Protein AF-A0A349B9P6-F1 (afdb_monomer)

Secondary structure (DSSP, 8-state):
----PPP-S-HHHHHHHHHTTGGG----S-HHHHHHHHHHHHHHHHHHSGGGG-

Structure (mmCIF, N/CA/C/O backbone):
data_AF-A0A349B9P6-F1
#
_entry.id   AF-A0A349B9P6-F1
#
loop_
_atom_site.group_PDB
_atom_site.id
_atom_site.type_symbol
_atom_site.label_atom_id
_atom_site.label_alt_id
_atom_site.label_comp_id
_atom_site.label_asym_id
_atom_site.label_entity_id
_atom_site.label_seq_id
_atom_site.pdbx_PDB_ins_code
_atom_site.Cartn_x
_atom_site.Cartn_y
_atom_site.Cartn_z
_atom_site.occupancy
_atom_site.B_iso_or_equiv
_atom_site.auth_seq_id
_atom_site.auth_comp_id
_atom_site.auth_asym_id
_atom_site.auth_atom_id
_atom_site.pdbx_PDB_model_num
ATOM 1 N N . GLY A 1 1 ? -13.390 -12.931 6.576 1.00 81.44 1 GLY A N 1
ATOM 2 C CA . GLY A 1 1 ? -12.191 -12.188 7.008 1.00 81.44 1 GLY A CA 1
ATOM 3 C C . GLY A 1 1 ? -12.486 -11.493 8.318 1.00 81.44 1 GLY A C 1
ATOM 4 O O . GLY A 1 1 ? -13.642 -11.479 8.723 1.00 81.44 1 GLY A O 1
ATOM 5 N N . VAL A 1 2 ? -11.462 -10.950 8.966 1.00 93.50 2 VAL A N 1
ATOM 6 C CA . VAL A 1 2 ? -11.616 -10.068 10.130 1.00 93.50 2 VAL A CA 1
ATOM 7 C C . VAL A 1 2 ? -11.324 -8.650 9.658 1.00 93.50 2 VAL A C 1
ATOM 9 O O . VAL A 1 2 ? -10.332 -8.438 8.963 1.00 93.50 2 VAL A O 1
ATOM 12 N N . GLU A 1 3 ? -12.195 -7.704 9.993 1.00 95.12 3 GLU A N 1
ATOM 13 C CA . GLU A 1 3 ? -11.956 -6.289 9.724 1.00 95.12 3 GLU A CA 1
ATOM 14 C C . GLU A 1 3 ? -11.089 -5.702 10.836 1.00 95.12 3 GLU A C 1
ATOM 16 O O . GLU A 1 3 ? -11.335 -5.931 12.021 1.00 95.12 3 GLU A O 1
ATOM 21 N N . VAL A 1 4 ? -10.047 -4.974 10.449 1.00 93.56 4 VAL A N 1
ATOM 22 C CA . VAL A 1 4 ? -9.085 -4.382 11.378 1.00 93.56 4 VAL A CA 1
ATOM 23 C C . VAL 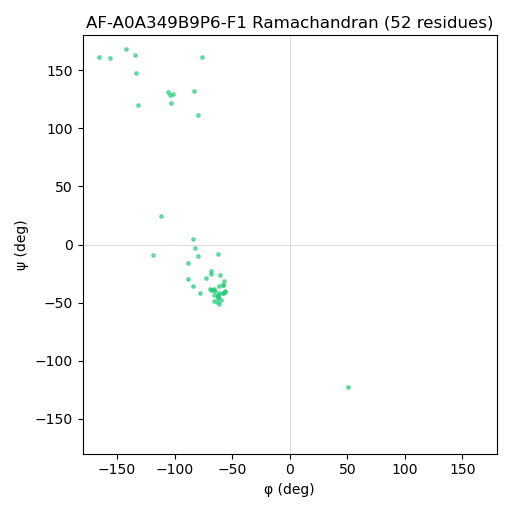A 1 4 ? -8.822 -2.935 10.997 1.00 93.56 4 VAL A C 1
ATOM 25 O O . VAL A 1 4 ? -8.820 -2.580 9.821 1.00 93.56 4 VAL A O 1
ATOM 28 N N . VAL A 1 5 ? -8.558 -2.106 12.004 1.00 94.12 5 VAL A N 1
ATOM 29 C CA . VAL A 1 5 ? -8.140 -0.716 11.813 1.00 94.12 5 VAL A CA 1
ATOM 30 C C . VAL A 1 5 ? -6.642 -0.627 12.048 1.00 94.12 5 VAL A C 1
ATOM 32 O O . VAL A 1 5 ? -6.159 -0.942 13.135 1.00 94.12 5 VAL A O 1
ATOM 35 N N . ILE A 1 6 ? -5.915 -0.164 11.036 1.00 90.44 6 ILE A N 1
ATOM 36 C CA . ILE A 1 6 ? -4.473 0.066 11.110 1.00 90.44 6 ILE A CA 1
ATOM 37 C C . ILE A 1 6 ? -4.245 1.568 11.238 1.00 90.44 6 ILE A C 1
ATOM 39 O O . ILE A 1 6 ? -4.784 2.360 10.467 1.00 90.44 6 ILE A O 1
ATOM 43 N N . ARG A 1 7 ? -3.455 1.967 12.237 1.00 93.12 7 ARG A N 1
ATOM 44 C CA . ARG A 1 7 ? -3.030 3.357 12.423 1.00 93.12 7 ARG A CA 1
ATOM 45 C C . ARG A 1 7 ? -1.606 3.490 11.918 1.00 93.12 7 ARG A C 1
ATOM 47 O O . ARG A 1 7 ? -0.742 2.731 12.336 1.00 93.12 7 ARG A O 1
ATOM 54 N N . GLY A 1 8 ? -1.370 4.475 11.067 1.00 91.38 8 GLY A N 1
ATOM 55 C CA . GLY A 1 8 ? -0.039 4.810 10.588 1.00 91.38 8 GLY A CA 1
ATOM 56 C C . GLY A 1 8 ? 0.131 6.314 10.458 1.00 91.38 8 GLY A C 1
ATOM 57 O O . GLY A 1 8 ? -0.832 7.074 10.541 1.00 91.38 8 GLY A O 1
ATOM 58 N N . HIS A 1 9 ? 1.377 6.734 10.270 1.00 93.50 9 HIS A N 1
ATOM 59 C CA . HIS A 1 9 ? 1.743 8.146 10.185 1.00 93.50 9 HIS A CA 1
ATOM 60 C C . HIS A 1 9 ? 1.292 8.804 8.864 1.00 93.50 9 HIS A C 1
ATOM 62 O O . HIS A 1 9 ? 1.035 10.004 8.821 1.00 93.50 9 HIS A O 1
ATOM 68 N N . SER A 1 10 ? 1.192 8.033 7.776 1.00 96.81 10 SER A N 1
ATOM 69 C CA . SER A 1 10 ? 0.697 8.481 6.468 1.00 96.81 10 SER A CA 1
ATOM 70 C C . SER A 1 10 ? 0.160 7.305 5.650 1.00 96.81 10 SER A C 1
ATOM 72 O O . SER A 1 10 ? 0.540 6.156 5.896 1.00 96.81 10 SER A O 1
ATOM 74 N N . SER A 1 11 ? -0.676 7.585 4.643 1.00 96.94 11 SER A N 1
ATOM 75 C CA . SER A 1 11 ? -1.172 6.569 3.702 1.00 96.94 11 SER A CA 1
ATOM 76 C C . SER A 1 11 ? -0.026 5.826 3.012 1.00 96.94 11 SER A C 1
ATOM 78 O O . SER A 1 11 ? -0.039 4.5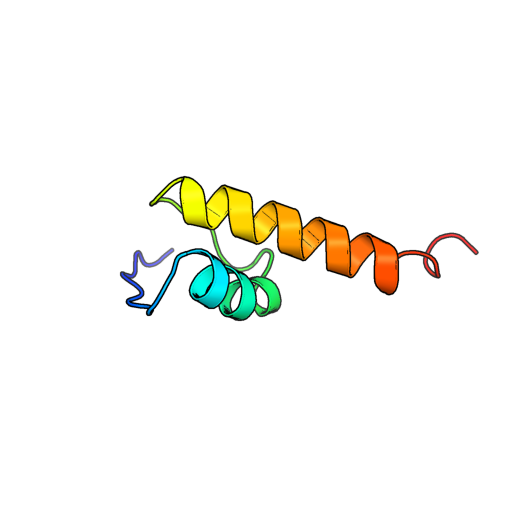99 2.942 1.00 96.94 11 SER A O 1
ATOM 80 N N . ARG A 1 12 ? 1.024 6.557 2.618 1.00 96.94 12 ARG A N 1
ATOM 81 C CA . ARG A 1 12 ? 2.194 6.011 1.926 1.00 96.94 12 ARG A CA 1
ATOM 82 C C . ARG A 1 12 ? 3.018 5.058 2.788 1.00 96.94 12 ARG A C 1
ATOM 84 O O . ARG A 1 12 ? 3.524 4.066 2.260 1.00 96.94 12 ARG A O 1
ATOM 91 N N . SER A 1 13 ? 3.160 5.359 4.083 1.00 96.56 13 SER A N 1
ATOM 92 C CA . SER A 1 13 ? 3.848 4.486 5.047 1.00 96.56 13 SER A CA 1
ATOM 93 C C . SER A 1 13 ? 3.071 3.187 5.230 1.00 96.56 13 SER A C 1
ATOM 95 O O . SER A 1 13 ? 3.635 2.109 5.071 1.00 96.56 13 SER A O 1
ATOM 97 N N . VAL A 1 14 ? 1.756 3.296 5.463 1.00 96.38 14 VAL A N 1
ATOM 98 C CA . VAL A 1 14 ? 0.867 2.134 5.600 1.00 96.38 14 VAL A CA 1
ATOM 99 C C . VAL A 1 14 ? 0.899 1.287 4.329 1.00 96.38 14 VAL A C 1
ATOM 101 O O . VAL A 1 14 ? 1.116 0.086 4.407 1.00 96.38 14 VAL A O 1
ATOM 104 N N . ALA A 1 15 ? 0.771 1.891 3.148 1.00 97.00 15 ALA A N 1
ATOM 105 C CA . ALA A 1 15 ? 0.853 1.179 1.875 1.00 97.00 15 ALA A CA 1
ATOM 106 C C . ALA A 1 15 ? 2.167 0.394 1.707 1.00 97.00 15 ALA A C 1
ATOM 108 O O . ALA A 1 15 ? 2.145 -0.736 1.227 1.00 97.00 15 ALA A O 1
ATOM 109 N N . GLY A 1 16 ? 3.302 0.959 2.134 1.00 95.75 16 GLY A N 1
ATOM 110 C CA . GLY A 1 16 ? 4.591 0.264 2.112 1.00 95.75 16 GLY A CA 1
ATOM 111 C C . GLY A 1 16 ? 4.614 -0.982 3.001 1.00 95.75 16 GLY A C 1
ATOM 112 O O . GLY A 1 16 ? 5.069 -2.036 2.564 1.00 95.75 16 GLY A O 1
ATOM 113 N N . GLU A 1 17 ? 4.074 -0.888 4.217 1.00 94.19 17 GLU A N 1
ATOM 114 C CA . GLU A 1 17 ? 3.956 -2.027 5.137 1.00 94.19 17 GLU A CA 1
ATOM 115 C C . GLU A 1 17 ? 2.988 -3.096 4.599 1.00 94.19 17 GLU A C 1
ATOM 117 O O . GLU A 1 17 ? 3.293 -4.291 4.613 1.00 94.19 17 GLU A O 1
ATOM 122 N N . LEU A 1 18 ? 1.838 -2.672 4.060 1.00 95.31 18 LEU A N 1
ATOM 123 C CA . LEU A 1 18 ? 0.818 -3.570 3.509 1.00 95.31 18 LEU A CA 1
ATOM 124 C C . LEU A 1 18 ? 1.263 -4.277 2.223 1.00 95.31 18 LEU A C 1
ATOM 126 O O . LEU A 1 18 ? 0.778 -5.374 1.937 1.00 95.31 18 LEU A O 1
ATOM 130 N N . ALA A 1 19 ? 2.194 -3.701 1.458 1.00 94.56 19 ALA A N 1
ATOM 131 C CA . ALA A 1 19 ? 2.692 -4.296 0.218 1.00 94.56 19 ALA A CA 1
ATOM 132 C C . ALA A 1 19 ? 3.286 -5.697 0.419 1.00 94.56 19 ALA A C 1
ATOM 134 O O . ALA A 1 19 ? 3.143 -6.551 -0.457 1.00 94.56 19 ALA A O 1
ATOM 135 N N . GLY A 1 20 ? 3.873 -5.972 1.590 1.00 92.62 20 GLY A N 1
ATOM 136 C CA . GLY A 1 20 ? 4.389 -7.301 1.932 1.00 92.62 20 GLY A CA 1
ATOM 137 C C . GLY A 1 20 ? 3.303 -8.366 2.124 1.00 92.62 20 GLY A C 1
ATOM 138 O O . GLY A 1 20 ? 3.571 -9.556 1.976 1.00 92.62 20 GLY A O 1
ATOM 139 N N . LEU A 1 21 ? 2.068 -7.958 2.424 1.00 93.88 21 LEU A N 1
ATOM 140 C CA . LEU A 1 21 ? 0.934 -8.861 2.640 1.00 93.88 21 LEU A CA 1
ATOM 141 C C . LEU A 1 21 ? 0.197 -9.170 1.328 1.00 93.88 21 LEU A C 1
ATOM 143 O O . LEU A 1 21 ? -0.350 -10.263 1.157 1.00 93.88 21 LEU A O 1
ATOM 147 N N . GLY A 1 22 ? 0.204 -8.233 0.377 1.00 87.75 22 GLY A N 1
ATOM 148 C CA . GLY A 1 22 ? -0.330 -8.422 -0.972 1.00 87.75 22 GLY A CA 1
ATOM 149 C C . GLY A 1 22 ? -1.750 -8.998 -0.978 1.00 87.75 22 GLY A C 1
ATOM 150 O O . GLY A 1 22 ? -2.663 -8.450 -0.366 1.00 87.75 22 GLY A O 1
ATOM 151 N N . ARG A 1 23 ? -1.936 -10.148 -1.644 1.00 91.88 23 ARG A N 1
ATOM 152 C CA . ARG A 1 23 ? -3.249 -10.806 -1.821 1.00 91.88 23 ARG A CA 1
ATOM 153 C C . ARG A 1 23 ? -3.941 -11.265 -0.529 1.00 91.88 23 ARG A C 1
ATOM 155 O O . ARG A 1 23 ? -5.066 -11.749 -0.594 1.00 91.88 23 ARG A O 1
ATOM 162 N N . TRP A 1 24 ? -3.263 -11.207 0.617 1.00 93.31 24 TRP A N 1
ATOM 163 C CA . TRP A 1 24 ? -3.806 -11.670 1.898 1.00 93.31 24 TRP A CA 1
ATOM 164 C C . TRP A 1 24 ? -4.748 -10.656 2.550 1.00 93.31 24 TRP A C 1
ATOM 166 O O . TRP A 1 24 ? -5.427 -10.993 3.519 1.00 93.31 24 TRP A O 1
ATOM 176 N N . LEU A 1 25 ? -4.812 -9.432 2.024 1.00 93.25 25 LEU A N 1
ATOM 177 C CA . LEU A 1 25 ? -5.684 -8.384 2.529 1.00 93.25 25 LEU A CA 1
ATOM 178 C C . LEU A 1 25 ? -6.425 -7.661 1.412 1.00 93.25 25 LEU A C 1
ATOM 180 O O . LEU A 1 25 ? -6.052 -7.704 0.242 1.00 93.25 25 LEU A O 1
ATOM 184 N N . HIS A 1 26 ? -7.470 -6.953 1.819 1.00 93.94 26 HIS A N 1
ATOM 185 C CA . HIS A 1 26 ? -8.205 -6.027 0.979 1.00 93.94 26 HIS A CA 1
ATOM 186 C C . HIS A 1 26 ? -8.369 -4.712 1.744 1.00 93.94 26 HIS A C 1
ATOM 188 O O . HIS A 1 26 ? -8.944 -4.698 2.831 1.00 93.94 26 HIS A O 1
ATOM 194 N N . VAL A 1 27 ? -7.841 -3.615 1.198 1.00 95.88 27 VAL A N 1
ATOM 195 C CA . VAL A 1 27 ? -7.949 -2.287 1.816 1.00 95.88 27 VAL A CA 1
ATOM 196 C C . VAL A 1 27 ? -9.328 -1.708 1.511 1.00 95.88 27 VAL A C 1
ATOM 198 O O . VAL A 1 27 ? -9.621 -1.353 0.368 1.00 95.88 27 VAL A O 1
ATOM 201 N N . THR A 1 28 ? -10.169 -1.584 2.535 1.00 95.81 28 THR A N 1
ATOM 202 C CA . THR A 1 28 ? -11.532 -1.043 2.415 1.00 95.81 28 THR A CA 1
ATOM 203 C C . THR A 1 28 ? -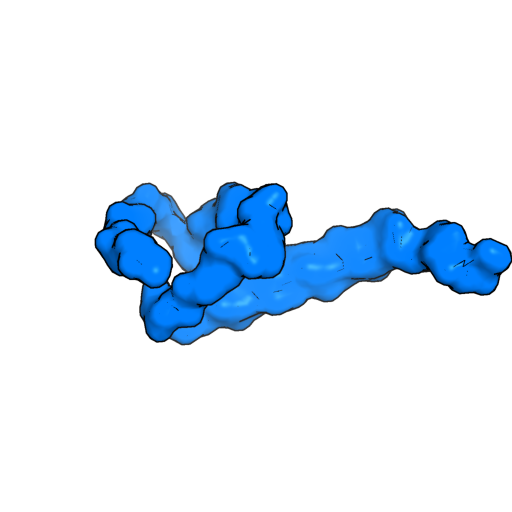11.560 0.484 2.461 1.00 95.81 28 THR A C 1
ATOM 205 O O . THR A 1 28 ? -12.331 1.103 1.727 1.00 95.81 28 THR A O 1
ATOM 208 N N . SER A 1 29 ? -10.691 1.109 3.260 1.00 95.25 29 SER A N 1
ATOM 209 C CA . SER A 1 29 ? -10.534 2.564 3.366 1.00 95.25 29 SER A CA 1
ATOM 210 C C . SER A 1 29 ? -9.232 2.930 4.106 1.00 95.25 29 SER A C 1
ATOM 212 O O . SER A 1 29 ? -8.691 2.078 4.818 1.00 95.25 29 SER A O 1
ATOM 214 N N . PRO A 1 30 ? -8.732 4.174 3.978 1.00 95.94 30 PRO A N 1
ATOM 215 C CA . PRO A 1 30 ? -9.169 5.207 3.030 1.00 95.94 30 PRO A CA 1
ATOM 216 C C . PRO A 1 30 ? -8.655 4.932 1.594 1.00 95.94 30 PRO A C 1
ATOM 218 O O . PRO A 1 30 ? -7.744 4.124 1.404 1.00 95.94 30 PRO A O 1
ATOM 221 N N . GLU A 1 31 ? -9.266 5.547 0.571 1.00 97.19 31 GLU A N 1
ATOM 222 C CA . GLU A 1 31 ? -8.940 5.313 -0.859 1.00 97.19 31 GLU A CA 1
ATOM 223 C C . GLU A 1 31 ? -7.467 5.617 -1.167 1.00 97.19 31 GLU A C 1
ATOM 225 O O . GLU A 1 31 ? -6.821 4.914 -1.941 1.00 97.19 31 GLU A O 1
ATOM 230 N N . GLU A 1 32 ? -6.906 6.623 -0.503 1.00 97.69 32 GLU A N 1
ATOM 231 C CA . GLU A 1 32 ? -5.518 7.043 -0.652 1.00 97.69 32 GLU A CA 1
ATOM 232 C C . GLU A 1 32 ? -4.543 5.900 -0.338 1.00 97.69 32 GLU A C 1
ATOM 234 O O . GLU A 1 32 ? -3.535 5.755 -1.022 1.00 97.69 32 GLU A O 1
ATOM 239 N N . VAL A 1 33 ? -4.867 5.025 0.625 1.00 97.31 33 VAL A N 1
ATOM 240 C CA . VAL A 1 33 ? -4.036 3.847 0.933 1.00 97.31 33 VAL A CA 1
ATOM 241 C C . VAL A 1 33 ? -4.089 2.822 -0.198 1.00 97.31 33 VAL A C 1
ATOM 243 O O . VAL A 1 33 ? -3.060 2.231 -0.517 1.00 97.31 33 VAL A O 1
ATOM 246 N N . ARG A 1 34 ? -5.250 2.610 -0.837 1.00 97.12 34 ARG A N 1
ATOM 247 C CA . ARG A 1 34 ? -5.342 1.728 -2.017 1.00 97.12 34 ARG A CA 1
ATOM 248 C C . ARG A 1 34 ? -4.499 2.255 -3.166 1.00 97.12 34 ARG A C 1
ATOM 250 O O . ARG A 1 34 ? -3.782 1.476 -3.790 1.00 97.12 34 ARG A O 1
ATOM 257 N N . ARG A 1 35 ? -4.586 3.559 -3.432 1.00 97.88 35 ARG A N 1
ATOM 258 C CA . ARG A 1 35 ? -3.813 4.212 -4.488 1.00 97.88 35 ARG A CA 1
ATOM 259 C C . ARG A 1 35 ? -2.313 4.088 -4.230 1.00 97.88 35 ARG A C 1
ATOM 261 O O . ARG A 1 35 ? -1.597 3.585 -5.088 1.00 97.88 35 ARG A O 1
ATOM 268 N N . ASP A 1 36 ? -1.862 4.448 -3.031 1.00 97.88 36 ASP A N 1
ATOM 269 C CA . ASP A 1 36 ? -0.448 4.348 -2.663 1.00 97.88 36 ASP A CA 1
ATOM 270 C C . ASP A 1 36 ? 0.053 2.891 -2.712 1.00 97.88 36 ASP A C 1
ATOM 272 O O . ASP A 1 36 ? 1.192 2.637 -3.100 1.00 97.88 36 ASP A O 1
ATOM 276 N N . LEU A 1 37 ? -0.789 1.916 -2.346 1.00 97.06 37 LEU A N 1
ATOM 277 C CA . LEU A 1 37 ? -0.454 0.490 -2.420 1.00 97.06 37 LEU A CA 1
ATOM 278 C C . LEU A 1 37 ? -0.329 0.002 -3.868 1.00 97.06 37 LEU A C 1
ATOM 280 O O . LEU A 1 37 ? 0.569 -0.786 -4.165 1.00 97.06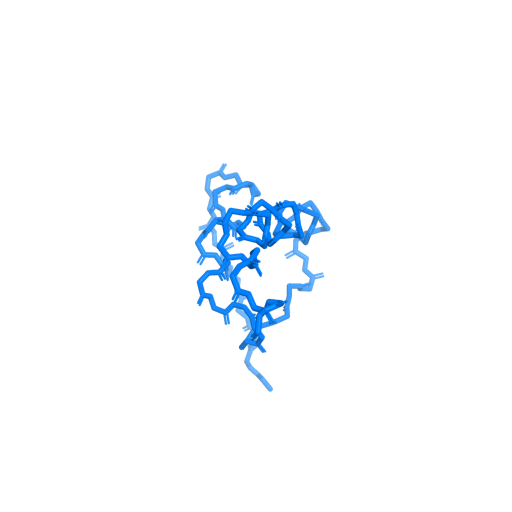 37 LEU A O 1
ATOM 284 N N . ALA A 1 38 ? -1.194 0.473 -4.769 1.00 96.69 38 ALA A N 1
ATOM 285 C CA . ALA A 1 38 ? -1.087 0.183 -6.195 1.00 96.69 38 ALA A CA 1
ATOM 286 C C . ALA A 1 38 ? 0.219 0.748 -6.779 1.00 96.69 38 ALA A C 1
ATOM 288 O O . ALA A 1 38 ? 0.935 0.024 -7.471 1.00 96.69 38 ALA A O 1
ATOM 289 N N . ASP A 1 39 ? 0.577 1.985 -6.423 1.00 98.06 39 ASP A N 1
ATOM 290 C CA . ASP A 1 39 ? 1.826 2.621 -6.856 1.00 98.06 39 ASP A CA 1
ATOM 291 C C . ASP A 1 39 ? 3.061 1.848 -6.357 1.00 98.06 39 ASP A C 1
ATOM 293 O O . ASP A 1 39 ? 4.011 1.629 -7.111 1.00 98.06 39 ASP A O 1
ATOM 297 N N . VAL A 1 40 ? 3.045 1.373 -5.103 1.00 97.12 40 VAL A N 1
ATOM 298 C CA . VAL A 1 40 ? 4.099 0.489 -4.569 1.00 97.12 40 VAL A CA 1
ATOM 299 C C . VAL A 1 40 ? 4.160 -0.826 -5.338 1.00 97.12 40 VAL A C 1
ATOM 301 O O . VAL A 1 40 ? 5.247 -1.267 -5.707 1.00 97.12 40 VAL A O 1
ATOM 304 N N . GLY A 1 41 ? 3.010 -1.455 -5.588 1.00 95.00 41 GLY A N 1
ATOM 305 C CA . GLY A 1 41 ? 2.929 -2.705 -6.337 1.00 95.00 41 GLY A CA 1
ATOM 306 C C . GLY A 1 41 ? 3.520 -2.580 -7.740 1.00 95.00 41 GLY A C 1
ATOM 307 O O . GLY A 1 41 ? 4.278 -3.457 -8.154 1.00 95.00 41 GLY A O 1
ATOM 308 N N . GLN A 1 42 ? 3.241 -1.472 -8.432 1.00 96.00 42 GLN A N 1
ATOM 309 C CA . GLN A 1 42 ? 3.821 -1.181 -9.742 1.00 96.00 42 GLN A CA 1
ATOM 310 C C . GLN A 1 42 ? 5.343 -1.028 -9.658 1.00 96.00 42 GLN A C 1
ATOM 312 O O . GLN A 1 42 ? 6.051 -1.717 -10.381 1.00 96.00 42 GLN A O 1
ATOM 317 N N . GLN A 1 43 ? 5.856 -0.220 -8.721 1.00 96.06 43 GLN A N 1
ATOM 318 C CA . GLN A 1 43 ? 7.304 -0.028 -8.540 1.00 96.06 43 GLN A CA 1
ATOM 319 C C . GLN A 1 43 ? 8.034 -1.347 -8.253 1.00 96.06 43 GLN A C 1
ATOM 321 O O . GLN A 1 43 ? 9.105 -1.605 -8.797 1.00 96.06 43 GLN A O 1
ATOM 326 N N . LEU A 1 44 ? 7.453 -2.207 -7.412 1.00 94.12 44 LEU A N 1
ATOM 327 C CA . LEU A 1 44 ? 8.004 -3.536 -7.139 1.00 94.12 44 LEU A CA 1
ATOM 328 C C . LEU A 1 44 ? 7.953 -4.439 -8.378 1.00 94.12 44 LEU A C 1
ATOM 330 O O . LEU A 1 44 ? 8.893 -5.196 -8.620 1.00 94.12 44 LEU A O 1
ATOM 334 N N . GLY A 1 45 ? 6.873 -4.366 -9.158 1.00 94.38 45 GLY A N 1
ATOM 335 C CA . GLY A 1 45 ? 6.732 -5.077 -10.427 1.00 94.38 45 GLY A CA 1
ATOM 336 C C . GLY A 1 45 ? 7.773 -4.646 -11.458 1.00 94.38 45 GLY A C 1
ATOM 337 O O . GLY A 1 45 ? 8.390 -5.505 -12.081 1.00 94.38 45 GLY A O 1
ATOM 338 N N . ASP A 1 46 ? 8.026 -3.347 -11.578 1.00 94.19 46 ASP A N 1
ATOM 339 C CA . ASP A 1 46 ? 9.016 -2.796 -12.505 1.00 94.19 46 ASP A CA 1
ATOM 340 C C . ASP A 1 46 ? 10.441 -3.230 -12.129 1.00 94.19 46 ASP A C 1
ATOM 342 O O . ASP A 1 46 ? 11.237 -3.582 -12.996 1.00 94.19 46 ASP A O 1
ATOM 346 N N . LEU A 1 47 ? 10.759 -3.250 -10.829 1.00 94.25 47 LEU A N 1
ATOM 347 C CA . LEU A 1 47 ? 12.096 -3.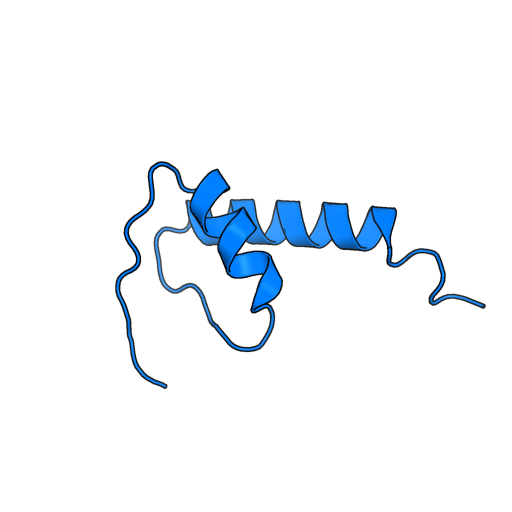590 -10.331 1.00 94.25 47 LEU A CA 1
ATOM 348 C C . LEU A 1 47 ? 12.386 -5.094 -10.325 1.00 94.25 47 LEU A C 1
ATOM 350 O O . LEU A 1 47 ? 13.498 -5.506 -10.642 1.00 94.25 47 LEU A O 1
ATOM 354 N N . TYR A 1 48 ? 11.411 -5.911 -9.924 1.00 93.38 48 TYR A N 1
ATOM 355 C CA . TYR A 1 48 ? 11.626 -7.336 -9.638 1.00 93.38 48 TYR A CA 1
ATOM 356 C C . TYR A 1 48 ? 10.815 -8.276 -10.538 1.00 93.38 48 TYR A C 1
ATOM 358 O O . TYR A 1 48 ? 10.998 -9.491 -10.488 1.00 93.38 48 TYR A O 1
ATOM 366 N N . GLY A 1 49 ? 9.880 -7.754 -11.333 1.00 87.44 49 GLY A N 1
ATOM 367 C CA . GLY A 1 49 ? 9.032 -8.542 -12.230 1.00 87.44 49 GLY A CA 1
ATOM 368 C C . GLY A 1 49 ? 9.629 -8.779 -13.617 1.00 87.44 49 GLY A C 1
ATOM 369 O O . GLY A 1 49 ? 9.160 -9.688 -14.302 1.00 87.44 49 GLY A O 1
ATOM 370 N N . ALA A 1 50 ? 10.659 -8.019 -14.011 1.00 74.69 50 ALA A N 1
ATOM 371 C CA . ALA A 1 50 ? 11.277 -8.078 -15.340 1.00 74.69 50 ALA A CA 1
ATOM 372 C C . ALA A 1 50 ? 11.886 -9.455 -15.688 1.00 74.69 50 ALA A C 1
ATOM 374 O O . ALA A 1 50 ? 11.918 -9.835 -16.857 1.00 74.69 50 ALA A O 1
ATOM 375 N N . ASP A 1 51 ? 12.280 -10.239 -14.680 1.00 67.69 51 ASP A N 1
ATOM 376 C CA . ASP A 1 51 ? 12.868 -11.576 -14.857 1.00 67.69 51 ASP A CA 1
ATOM 377 C C . ASP A 1 51 ? 11.835 -12.704 -15.063 1.00 67.69 51 ASP A C 1
ATOM 379 O O . ASP A 1 51 ? 12.212 -13.849 -15.299 1.00 67.69 51 ASP A O 1
ATOM 383 N N . ARG A 1 52 ? 10.519 -12.433 -15.004 1.00 62.16 52 ARG A N 1
ATOM 384 C CA . ARG A 1 52 ? 9.482 -13.474 -15.215 1.00 62.16 52 ARG A CA 1
ATOM 385 C C . ARG A 1 52 ? 9.130 -13.748 -16.684 1.00 62.16 52 ARG A C 1
ATOM 387 O O . ARG A 1 52 ? 8.21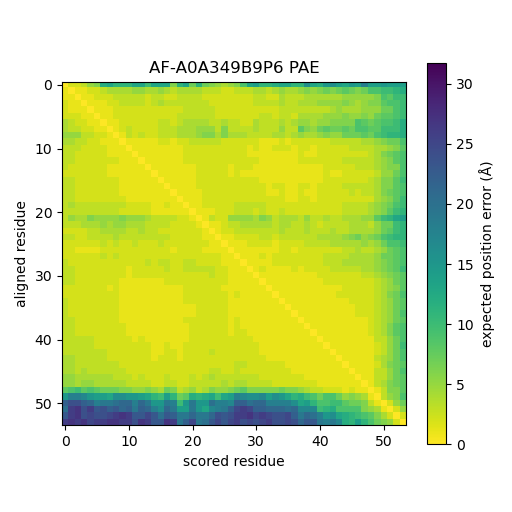0 -14.521 -16.942 1.00 62.16 52 ARG A O 1
ATOM 394 N N . THR A 1 53 ? 9.822 -13.120 -17.631 1.00 59.06 53 THR A N 1
ATOM 395 C CA . THR A 1 53 ? 9.558 -13.222 -19.081 1.00 59.06 53 THR A CA 1
ATOM 396 C C . THR A 1 53 ? 10.656 -13.943 -19.878 1.00 59.06 53 THR A C 1
ATOM 398 O O . THR A 1 53 ? 10.766 -13.717 -21.080 1.00 59.06 53 THR A O 1
ATOM 401 N N . SER A 1 54 ? 11.448 -14.821 -19.247 1.00 48.69 54 SER A N 1
ATOM 402 C CA . SER A 1 54 ? 12.342 -15.768 -19.949 1.00 48.69 54 SER A CA 1
ATOM 403 C C . SER A 1 54 ? 11.869 -17.210 -19.825 1.00 48.69 54 SER A C 1
ATOM 405 O O . SER A 1 54 ? 11.434 -17.588 -18.714 1.00 48.69 54 SER A O 1
#

Nearest PDB structures (foldseek):
  5svd-assembly2_B  TM=3.589E-01  e=9.334E+00  Saccharomyces cerevisiae S288C

Sequence (54 aa):
GVEVVIRGHSSRSVAGELAGLGRWLHVTSPEEVRRDLADVGQQLGDLYGADRTS

Radius of gyration: 12.46 Å; Cα contacts (8 Å, |Δi|>4): 28; chains: 1; bounding box: 25×24×32 Å

Mean predicted aligned error: 4.12 Å

pLDDT: mean 91.62, std 10.1, range [48.69, 98.06]

Fold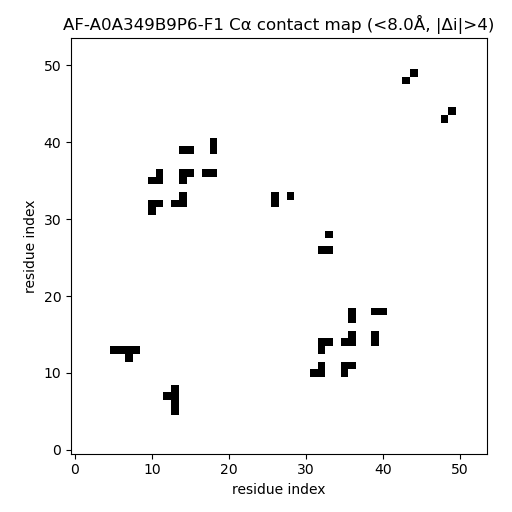seek 3Di:
DDDDDDDDPDLLVVLVVCLVVPPVDDAPDDVSNVVSVVVVVVV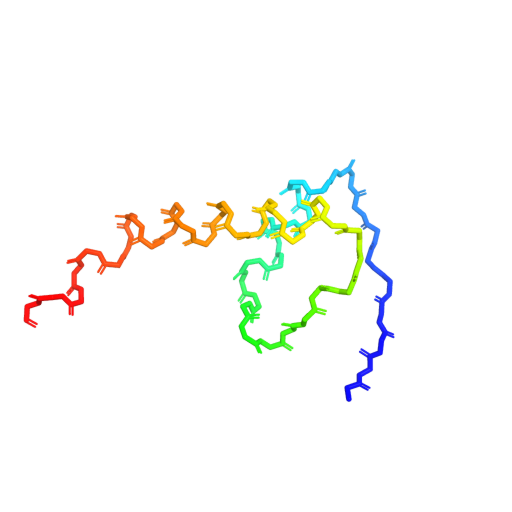CCVVPVPVVPD

Solvent-accessible surface area (backbone atoms only — not comparable to full-atom values): 3497 Å² total; per-residue (Å²): 138,82,91,80,88,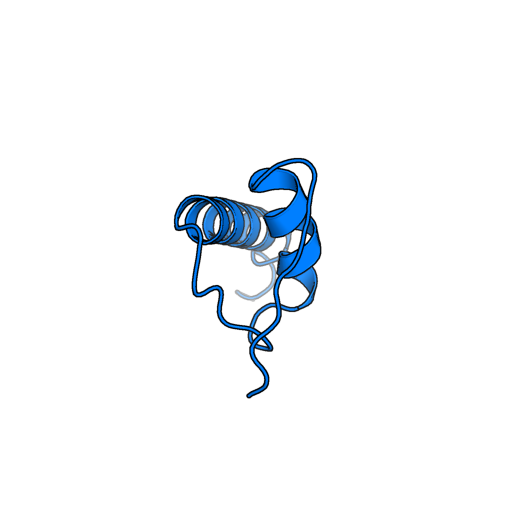84,87,64,97,42,48,59,57,43,17,59,64,49,55,80,54,48,91,80,60,80,83,86,68,63,68,62,30,50,53,38,28,50,54,50,50,49,55,50,41,67,73,68,45,70,76,74,81,119